Protein AF-A0A0F9E309-F1 (afdb_monomer)

Radius of gyration: 28.48 Å; Cα contacts (8 Å, |Δi|>4): 146; chains: 1; bounding box: 47×43×80 Å

Mean predicted aligned error: 9.17 Å

Structure (mmCIF, N/CA/C/O backbone):
data_AF-A0A0F9E309-F1
#
_entry.id   AF-A0A0F9E309-F1
#
loop_
_atom_site.group_PDB
_atom_site.id
_atom_site.type_symbol
_atom_site.label_atom_id
_atom_site.label_alt_id
_atom_site.label_comp_id
_atom_site.label_asym_id
_atom_site.label_entity_id
_atom_site.label_seq_id
_atom_site.pdbx_PDB_ins_code
_atom_site.Cartn_x
_atom_site.Cartn_y
_atom_site.Cartn_z
_atom_site.occupancy
_atom_site.B_iso_or_equiv
_atom_site.auth_seq_id
_atom_site.auth_comp_id
_atom_site.auth_asym_id
_atom_site.auth_atom_id
_atom_site.pdbx_PDB_model_num
ATOM 1 N N . MET A 1 1 ? 8.154 2.326 -37.610 1.00 44.53 1 MET A N 1
ATOM 2 C CA . MET A 1 1 ? 9.255 1.349 -37.539 1.00 44.53 1 MET A CA 1
ATOM 3 C C . MET A 1 1 ? 10.389 1.623 -38.522 1.00 44.53 1 MET A C 1
ATOM 5 O O . MET A 1 1 ? 11.513 1.287 -38.188 1.00 44.53 1 MET A O 1
ATOM 9 N N . ALA A 1 2 ? 10.182 2.251 -39.691 1.00 37.12 2 ALA A N 1
ATOM 10 C CA . ALA A 1 2 ? 11.314 2.878 -40.389 1.00 37.12 2 ALA A CA 1
ATOM 11 C C . ALA A 1 2 ? 11.679 4.195 -39.668 1.00 37.12 2 ALA A C 1
ATOM 13 O O . ALA A 1 2 ? 10.775 4.964 -39.343 1.00 37.12 2 ALA A O 1
ATOM 14 N N . ASN A 1 3 ? 12.973 4.435 -39.430 1.00 52.66 3 ASN A N 1
ATOM 15 C CA . ASN A 1 3 ? 13.573 5.701 -38.956 1.00 52.66 3 ASN A CA 1
ATOM 16 C C . ASN A 1 3 ? 13.558 5.977 -37.438 1.00 52.66 3 ASN A C 1
ATOM 18 O O . ASN A 1 3 ? 13.789 7.114 -37.022 1.00 52.66 3 ASN A O 1
ATOM 22 N N . GLU A 1 4 ? 13.341 4.953 -36.609 1.00 61.97 4 GLU A N 1
ATOM 23 C CA . GLU A 1 4 ? 13.408 5.057 -35.136 1.00 61.97 4 GLU A CA 1
ATOM 24 C C . GLU A 1 4 ? 14.845 4.948 -34.583 1.00 61.97 4 GLU A C 1
ATOM 26 O O . GLU A 1 4 ? 15.145 5.535 -33.547 1.00 61.97 4 GLU A O 1
ATOM 31 N N . PHE A 1 5 ? 15.762 4.291 -35.305 1.00 71.44 5 PHE A N 1
ATOM 32 C CA . PHE A 1 5 ? 17.198 4.260 -34.999 1.00 71.44 5 PHE A CA 1
ATOM 33 C C . PHE A 1 5 ? 17.989 5.022 -36.067 1.00 71.44 5 PHE A C 1
ATOM 35 O O . PHE A 1 5 ? 17.834 4.781 -37.267 1.00 71.44 5 PHE A O 1
ATOM 42 N N . LYS A 1 6 ? 18.839 5.957 -35.633 1.00 71.50 6 LYS A N 1
ATOM 43 C CA . LYS A 1 6 ? 19.644 6.821 -36.508 1.00 71.50 6 LYS A CA 1
ATOM 44 C C . LYS A 1 6 ? 21.094 6.829 -36.047 1.00 71.50 6 LYS A C 1
ATOM 46 O O . LYS A 1 6 ? 21.361 6.844 -34.847 1.00 71.50 6 LYS A O 1
ATOM 51 N N . HIS A 1 7 ? 22.030 6.856 -36.990 1.00 72.88 7 HIS A N 1
ATOM 52 C CA . HIS A 1 7 ? 23.427 7.120 -36.670 1.00 72.88 7 HIS A CA 1
ATOM 53 C C . HIS A 1 7 ? 23.613 8.581 -36.253 1.00 72.88 7 HIS A C 1
ATOM 55 O O . HIS A 1 7 ? 23.038 9.485 -36.856 1.00 72.88 7 HIS A O 1
ATOM 61 N N . ALA A 1 8 ? 24.480 8.824 -35.269 1.00 68.94 8 ALA A N 1
ATOM 62 C CA . ALA A 1 8 ? 24.810 10.182 -34.838 1.00 68.94 8 ALA A CA 1
ATOM 63 C C . ALA A 1 8 ? 25.600 10.980 -35.899 1.00 68.94 8 ALA A C 1
ATOM 65 O O . ALA A 1 8 ? 25.573 12.208 -35.875 1.00 68.94 8 ALA A O 1
ATOM 66 N N . SER A 1 9 ? 26.309 10.312 -36.824 1.00 70.06 9 SER A N 1
ATOM 67 C CA . SER A 1 9 ? 27.220 10.986 -37.767 1.00 70.06 9 SER A CA 1
ATOM 68 C C . SER A 1 9 ? 27.300 10.430 -39.200 1.00 70.06 9 SER A C 1
ATOM 70 O O . SER A 1 9 ? 27.762 11.159 -40.076 1.00 70.06 9 SER A O 1
ATOM 72 N N . VAL A 1 10 ? 26.849 9.204 -39.501 1.00 57.62 10 VAL A N 1
ATOM 73 C CA . VAL A 1 10 ? 26.941 8.617 -40.860 1.00 57.62 10 VAL A CA 1
ATOM 74 C C . VAL A 1 10 ? 25.558 8.306 -41.407 1.00 57.62 10 VAL A C 1
ATOM 76 O O . VAL A 1 10 ? 24.958 7.369 -40.913 1.00 57.62 10 VAL A O 1
ATOM 79 N N . GLY A 1 11 ? 25.094 9.020 -42.443 1.00 60.72 11 GLY A N 1
ATOM 80 C CA . GLY A 1 11 ? 23.816 8.740 -43.118 1.00 60.72 11 GLY A CA 1
ATOM 81 C C . GLY A 1 11 ? 22.636 8.826 -42.147 1.00 60.72 11 GLY A C 1
ATOM 82 O O . GLY A 1 11 ? 22.444 7.959 -41.311 1.00 60.72 11 GLY A O 1
ATOM 83 N N . THR A 1 12 ? 21.846 9.894 -42.225 1.00 63.41 12 THR A N 1
ATOM 84 C CA . THR A 1 12 ? 20.841 10.320 -41.224 1.00 63.41 12 THR A CA 1
ATOM 85 C C . THR A 1 12 ? 19.822 9.265 -40.759 1.00 63.41 12 THR A C 1
ATOM 87 O O . THR A 1 12 ? 19.069 9.527 -39.822 1.00 63.41 12 THR A O 1
ATOM 90 N N . GLU A 1 13 ? 19.786 8.096 -41.397 1.00 68.81 13 GLU A N 1
ATOM 91 C CA . GLU A 1 13 ? 18.977 6.926 -41.078 1.00 68.81 13 GLU A CA 1
ATOM 92 C C . GLU A 1 13 ? 19.845 5.672 -41.254 1.00 68.81 13 GLU A C 1
ATOM 94 O O . GLU A 1 13 ? 20.575 5.561 -42.240 1.00 68.81 13 GLU A O 1
ATOM 99 N N . LEU A 1 14 ? 19.765 4.732 -40.309 1.00 73.88 14 LEU A N 1
ATOM 100 C CA . LEU A 1 14 ? 20.376 3.418 -40.483 1.00 73.88 14 LEU A CA 1
ATOM 101 C C . LEU A 1 14 ? 19.631 2.701 -41.613 1.00 73.88 14 LEU A C 1
ATOM 103 O O . LEU A 1 14 ? 18.425 2.461 -41.507 1.00 73.88 14 LEU A O 1
ATOM 107 N N . THR A 1 15 ? 20.319 2.382 -42.708 1.00 77.69 15 THR A N 1
ATOM 108 C CA . THR A 1 15 ? 19.664 1.696 -43.823 1.00 77.69 15 THR A CA 1
ATOM 109 C C . THR A 1 15 ? 19.335 0.255 -43.433 1.00 77.69 15 THR A C 1
ATOM 111 O O . THR A 1 15 ? 20.040 -0.373 -42.640 1.00 77.69 15 THR A O 1
ATOM 114 N N . GLN A 1 16 ? 18.279 -0.307 -44.028 1.00 76.75 16 GLN A N 1
ATOM 115 C CA . GLN A 1 16 ? 17.901 -1.708 -43.812 1.00 76.75 16 GLN A CA 1
ATOM 116 C C . GLN A 1 16 ? 19.087 -2.658 -44.057 1.00 76.75 16 GLN A C 1
ATOM 118 O O . GLN A 1 16 ? 19.334 -3.554 -43.256 1.00 76.75 16 GLN A O 1
ATOM 123 N N . SER A 1 17 ? 19.872 -2.406 -45.111 1.00 83.38 17 SER A N 1
ATOM 124 C CA . SER A 1 17 ? 21.042 -3.223 -45.447 1.00 83.38 17 SER A CA 1
ATOM 125 C C . SER A 1 17 ? 22.142 -3.165 -44.384 1.00 83.38 17 SER A C 1
ATOM 127 O O . SER A 1 17 ? 22.818 -4.168 -44.174 1.00 83.38 17 SER A O 1
ATOM 129 N N . GLU A 1 18 ? 22.353 -2.022 -43.730 1.00 80.75 18 GLU A N 1
ATOM 130 C CA . GLU A 1 18 ? 23.343 -1.895 -42.654 1.00 80.75 18 GLU A CA 1
ATOM 131 C C . GLU A 1 18 ? 22.866 -2.617 -41.391 1.00 80.75 18 GLU A C 1
ATOM 133 O O . GLU A 1 18 ? 23.626 -3.390 -40.809 1.00 80.75 18 GLU A O 1
ATOM 138 N N . PHE A 1 19 ? 21.595 -2.440 -41.010 1.00 80.00 19 PHE A N 1
ATOM 139 C CA . PHE A 1 19 ? 21.024 -3.098 -39.832 1.00 80.00 19 PHE A CA 1
ATOM 140 C C . PHE A 1 19 ? 21.006 -4.626 -39.969 1.00 80.00 19 PHE A C 1
ATOM 142 O O . PHE A 1 19 ? 21.407 -5.327 -39.041 1.00 80.00 19 PHE A O 1
ATOM 149 N N . GLU A 1 20 ? 20.573 -5.140 -41.124 1.00 83.94 20 GLU A N 1
ATOM 150 C CA . GLU A 1 20 ? 20.449 -6.580 -41.394 1.00 83.94 20 GLU A CA 1
ATOM 151 C C . GLU A 1 20 ? 21.796 -7.275 -41.642 1.00 83.94 20 GLU A C 1
ATOM 153 O O . GLU A 1 20 ? 21.893 -8.493 -41.500 1.00 83.94 20 GLU A O 1
ATOM 158 N N . SER A 1 21 ? 22.855 -6.524 -41.974 1.00 84.88 21 SER A N 1
ATOM 159 C CA . SER A 1 21 ? 24.211 -7.085 -42.100 1.00 84.88 21 SER A CA 1
ATOM 160 C C . SER A 1 21 ? 24.798 -7.550 -40.761 1.00 84.88 21 SER A C 1
ATOM 162 O O . SER A 1 21 ? 25.748 -8.336 -40.736 1.00 84.88 21 SER A O 1
ATOM 164 N N . VAL A 1 22 ? 24.228 -7.087 -39.644 1.00 82.50 22 VAL A N 1
ATOM 165 C CA . VAL A 1 22 ? 24.672 -7.407 -38.290 1.00 82.50 22 VAL A CA 1
ATOM 166 C C . VAL A 1 22 ? 23.776 -8.495 -37.703 1.00 82.50 22 VAL A C 1
ATOM 168 O O . VAL A 1 22 ? 22.567 -8.338 -37.572 1.00 82.50 22 VAL A O 1
ATOM 171 N N . THR A 1 23 ? 24.385 -9.611 -37.303 1.00 86.44 23 THR A N 1
ATOM 172 C CA . THR A 1 23 ? 23.664 -10.777 -36.767 1.00 86.44 23 THR A CA 1
ATOM 173 C C . THR A 1 23 ? 22.995 -10.517 -35.411 1.00 86.44 23 THR A C 1
ATOM 175 O O . THR A 1 23 ? 21.987 -11.147 -35.100 1.00 86.44 23 THR A O 1
ATOM 178 N N . LEU A 1 24 ? 23.548 -9.622 -34.586 1.00 82.38 24 LEU A N 1
ATOM 179 C CA . LEU A 1 24 ? 23.000 -9.270 -33.276 1.00 82.38 24 LEU A CA 1
ATOM 180 C C . LEU A 1 24 ? 23.396 -7.842 -32.893 1.00 82.38 24 LEU A C 1
ATOM 182 O O . LEU A 1 24 ? 24.576 -7.498 -32.923 1.00 82.38 24 LEU A O 1
ATOM 186 N N . HIS A 1 25 ? 22.419 -7.053 -32.455 1.00 84.44 25 HIS A N 1
ATOM 187 C CA . HIS A 1 25 ? 22.643 -5.741 -31.849 1.00 84.44 25 HIS A CA 1
ATOM 188 C C . HIS A 1 25 ? 22.599 -5.872 -30.327 1.00 84.44 25 HIS A C 1
ATOM 190 O O . HIS A 1 25 ? 21.705 -6.525 -29.789 1.00 84.44 25 HIS A O 1
ATOM 196 N N . VAL A 1 26 ? 23.570 -5.275 -29.637 1.00 84.75 26 VAL A N 1
ATOM 197 C CA . VAL A 1 26 ? 23.706 -5.333 -28.173 1.00 84.75 26 VAL A CA 1
ATOM 198 C C . VAL A 1 26 ? 23.995 -3.943 -27.619 1.00 84.75 26 VAL A C 1
ATOM 200 O O . VAL A 1 26 ? 24.699 -3.161 -28.256 1.00 84.75 26 VAL A O 1
ATOM 203 N N . ALA A 1 27 ? 23.480 -3.634 -26.429 1.00 83.06 27 ALA A N 1
ATOM 204 C CA . ALA A 1 27 ? 23.960 -2.483 -25.666 1.00 83.06 27 ALA A CA 1
ATOM 205 C C . ALA A 1 27 ? 25.313 -2.823 -25.021 1.00 83.06 27 ALA A C 1
ATOM 207 O O . ALA A 1 27 ? 25.564 -3.981 -24.668 1.00 83.06 27 ALA A O 1
ATOM 208 N N . ASP A 1 28 ? 26.176 -1.822 -24.837 1.00 80.38 28 ASP A N 1
ATOM 209 C CA . ASP A 1 28 ? 27.415 -2.028 -24.089 1.00 80.38 28 ASP A CA 1
ATOM 210 C C . ASP A 1 28 ? 27.101 -2.494 -22.657 1.00 80.38 28 ASP A C 1
ATOM 212 O O . ASP A 1 28 ? 26.226 -1.944 -21.982 1.00 80.38 28 ASP A O 1
ATOM 216 N N . SER A 1 29 ? 27.790 -3.548 -22.211 1.00 86.38 29 SER A N 1
ATOM 217 C CA . SER A 1 29 ? 27.568 -4.201 -20.913 1.00 86.38 29 SER A CA 1
ATOM 218 C C . SER A 1 29 ? 26.112 -4.639 -20.641 1.00 86.38 29 SER A C 1
ATOM 220 O O . SER A 1 29 ? 25.653 -4.574 -19.500 1.00 86.38 29 SER A O 1
ATOM 222 N N . GLN A 1 30 ? 25.379 -5.093 -21.668 1.00 88.12 30 GLN A N 1
ATOM 223 C CA . GLN A 1 30 ? 23.979 -5.518 -21.528 1.00 88.12 30 GLN A CA 1
ATOM 224 C C . GLN A 1 30 ? 23.759 -6.599 -20.452 1.00 88.12 30 GLN A C 1
ATOM 226 O O . GLN A 1 30 ? 24.449 -7.622 -20.404 1.00 88.12 30 GLN A O 1
ATOM 231 N N . ALA A 1 31 ? 22.721 -6.415 -19.641 1.00 90.94 31 ALA A N 1
ATOM 232 C CA . ALA A 1 31 ? 22.175 -7.417 -18.737 1.00 90.94 31 ALA A CA 1
ATOM 233 C C . ALA A 1 31 ? 20.676 -7.639 -18.996 1.00 90.94 31 ALA A C 1
ATOM 235 O O . ALA A 1 31 ? 19.979 -6.828 -19.607 1.00 90.94 31 ALA A O 1
ATOM 236 N N . ARG A 1 32 ? 20.148 -8.775 -18.522 1.00 92.94 32 ARG A N 1
ATOM 237 C CA . ARG A 1 32 ? 18.711 -9.072 -18.624 1.00 92.94 32 ARG A CA 1
ATOM 238 C C . ARG A 1 32 ? 17.897 -8.019 -17.866 1.00 92.94 32 ARG A C 1
ATOM 240 O O . ARG A 1 32 ? 18.103 -7.842 -16.668 1.00 92.94 32 ARG A O 1
ATOM 247 N N . GLY A 1 33 ? 16.918 -7.424 -18.546 1.00 92.00 33 GLY A N 1
ATOM 248 C CA . GLY A 1 33 ? 16.010 -6.428 -17.969 1.00 92.00 33 GLY A CA 1
ATOM 249 C C . GLY A 1 33 ? 16.514 -4.985 -18.046 1.00 92.00 33 GLY A C 1
ATOM 250 O O . GLY A 1 33 ? 15.845 -4.106 -17.514 1.00 92.00 33 GLY A O 1
ATOM 251 N N . ASP A 1 34 ? 17.661 -4.743 -18.685 1.00 93.88 34 ASP A N 1
ATOM 252 C CA . ASP A 1 34 ? 18.117 -3.386 -18.986 1.00 93.88 34 ASP A CA 1
ATOM 253 C C . ASP A 1 34 ? 17.203 -2.710 -20.015 1.00 93.88 34 ASP A C 1
ATOM 255 O O . ASP A 1 34 ? 16.613 -3.367 -20.878 1.00 93.88 34 ASP A O 1
ATOM 259 N N . ILE A 1 35 ? 17.113 -1.383 -19.928 1.00 92.38 35 ILE A N 1
ATOM 260 C CA . ILE A 1 35 ? 16.293 -0.548 -20.807 1.00 92.38 35 ILE A CA 1
ATOM 261 C C . ILE A 1 35 ? 17.202 0.457 -21.513 1.00 92.38 35 ILE A C 1
ATOM 263 O O . ILE A 1 35 ? 18.053 1.089 -20.887 1.00 92.38 35 ILE A O 1
ATOM 267 N N . LEU A 1 36 ? 17.019 0.607 -22.824 1.00 91.25 36 LEU A N 1
ATOM 268 C CA . LEU A 1 36 ? 17.662 1.662 -23.599 1.00 91.25 36 LEU A CA 1
ATOM 269 C C . LEU A 1 36 ? 16.773 2.908 -23.568 1.00 91.25 36 LEU A C 1
ATOM 271 O O . LEU A 1 36 ? 15.606 2.834 -23.954 1.00 91.25 36 LEU A O 1
ATOM 275 N N . ILE A 1 37 ? 17.316 4.031 -23.106 1.00 90.94 37 ILE A N 1
ATOM 276 C CA . ILE A 1 37 ? 16.582 5.291 -22.954 1.00 90.94 37 ILE A CA 1
ATOM 277 C C . ILE A 1 37 ? 17.260 6.377 -23.783 1.00 90.94 37 ILE A C 1
ATOM 279 O O . ILE A 1 37 ? 18.483 6.397 -23.911 1.00 90.94 37 ILE A O 1
ATOM 283 N N . SER A 1 38 ? 16.465 7.240 -24.412 1.00 87.88 38 SER A N 1
ATOM 284 C CA . SER A 1 38 ? 16.998 8.380 -25.160 1.00 87.88 38 SER A CA 1
ATOM 285 C C . SER A 1 38 ? 17.444 9.445 -24.172 1.00 87.88 38 SER A C 1
ATOM 287 O O . SER A 1 38 ? 16.624 9.913 -23.396 1.00 87.88 38 SER A O 1
ATOM 289 N N . ASP A 1 39 ? 18.696 9.873 -24.267 1.00 83.38 39 ASP A N 1
ATOM 290 C CA . ASP A 1 39 ? 19.273 10.933 -23.449 1.00 83.38 39 ASP A CA 1
ATOM 291 C C . ASP A 1 39 ? 19.800 12.039 -24.371 1.00 83.38 39 ASP A C 1
ATOM 293 O O . ASP A 1 39 ? 20.813 11.918 -25.074 1.00 83.38 39 ASP A O 1
ATOM 297 N N . THR A 1 40 ? 19.069 13.151 -24.384 1.00 71.31 40 THR A N 1
ATOM 298 C CA . THR A 1 40 ? 19.434 14.332 -25.171 1.00 71.31 40 THR A CA 1
ATOM 299 C C . THR A 1 40 ? 20.579 15.140 -24.551 1.00 71.31 40 THR A C 1
ATOM 301 O O . THR A 1 40 ? 21.149 15.986 -25.237 1.00 71.31 40 THR A O 1
ATOM 304 N N . GLY A 1 41 ? 20.938 14.882 -23.290 1.00 74.56 41 GLY A N 1
ATOM 305 C CA . GLY A 1 41 ? 22.098 15.440 -22.594 1.00 74.56 41 GLY A CA 1
ATOM 306 C C . GLY A 1 41 ? 23.410 14.706 -22.899 1.00 74.56 41 GLY A C 1
ATOM 307 O O . GLY A 1 41 ? 24.440 15.362 -23.052 1.00 74.56 41 GLY A O 1
ATOM 308 N N . ALA A 1 42 ? 23.387 13.379 -23.071 1.00 67.69 42 ALA A N 1
ATOM 309 C CA . ALA A 1 42 ? 24.558 12.570 -23.449 1.00 67.69 42 ALA A CA 1
ATOM 310 C C . ALA A 1 42 ? 24.726 12.350 -24.968 1.00 67.69 42 ALA A C 1
ATOM 312 O O . ALA A 1 42 ? 25.637 11.640 -25.396 1.00 67.69 42 ALA A O 1
ATOM 313 N N . THR A 1 43 ? 23.897 12.985 -25.805 1.00 69.81 43 THR A N 1
ATOM 314 C CA . THR A 1 43 ? 23.890 12.851 -27.278 1.00 69.81 43 THR A CA 1
ATOM 315 C C . THR A 1 43 ? 23.686 11.411 -27.771 1.00 69.81 43 THR A C 1
ATOM 317 O O . THR A 1 43 ? 24.479 10.893 -28.555 1.00 69.81 43 THR A O 1
ATOM 320 N N . GLY A 1 44 ? 22.606 10.749 -27.347 1.00 81.94 44 GLY A N 1
ATOM 321 C CA . GLY A 1 44 ? 22.241 9.448 -27.912 1.00 81.94 44 GLY A CA 1
ATOM 322 C C . GLY A 1 44 ? 21.302 8.637 -27.037 1.00 81.94 44 GLY A C 1
ATOM 323 O O . GLY A 1 44 ? 20.401 9.173 -26.402 1.00 81.94 44 GLY A O 1
ATOM 324 N N . PHE A 1 45 ? 21.513 7.325 -27.029 1.00 85.56 45 PHE A N 1
ATOM 325 C CA . PHE A 1 45 ? 20.837 6.426 -26.109 1.00 85.56 45 PHE A CA 1
ATOM 326 C C . PHE A 1 45 ? 21.787 6.011 -24.986 1.00 85.56 45 PHE A C 1
ATOM 328 O O . PHE A 1 45 ? 22.930 5.637 -25.254 1.00 85.56 45 PHE A O 1
ATOM 335 N N . ILE A 1 46 ? 21.300 6.013 -23.749 1.00 88.00 46 ILE A N 1
ATOM 336 C CA . ILE A 1 46 ? 22.009 5.468 -22.588 1.00 88.00 46 ILE A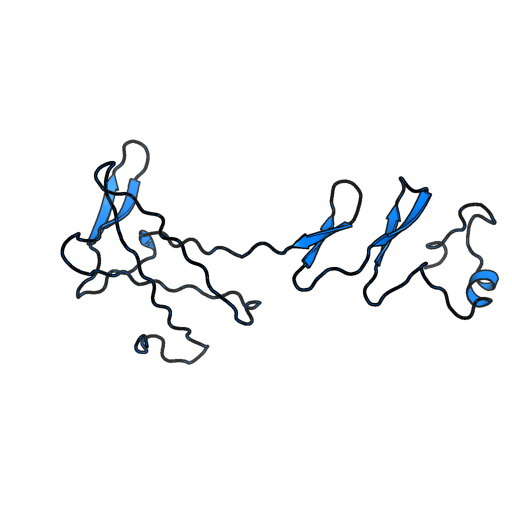 CA 1
ATOM 337 C C . ILE A 1 46 ? 21.295 4.220 -22.068 1.00 88.00 46 ILE A C 1
ATOM 339 O O . ILE A 1 46 ? 20.119 3.974 -22.345 1.00 88.00 46 ILE A O 1
ATOM 343 N N . ARG A 1 47 ? 22.023 3.407 -21.302 1.00 91.44 47 ARG A N 1
ATOM 344 C CA . ARG A 1 47 ? 21.504 2.187 -20.682 1.00 91.44 47 ARG A CA 1
ATOM 345 C C . ARG A 1 47 ? 21.050 2.481 -19.256 1.00 91.44 47 ARG A C 1
ATOM 347 O O . ARG A 1 47 ? 21.882 2.763 -18.395 1.00 91.44 47 ARG A O 1
ATOM 354 N N . LEU A 1 48 ? 19.762 2.304 -18.986 1.00 92.75 48 LEU A N 1
ATOM 355 C CA . LEU A 1 48 ? 19.245 2.182 -17.631 1.00 92.75 48 LEU A CA 1
ATOM 356 C C . LEU A 1 48 ? 19.344 0.713 -17.205 1.00 92.75 48 LEU A C 1
ATOM 358 O O . LEU A 1 48 ? 18.695 -0.163 -17.782 1.00 92.75 48 LEU A O 1
ATOM 362 N N . ALA A 1 49 ? 20.183 0.438 -16.205 1.00 93.88 49 ALA A N 1
ATOM 363 C CA . ALA A 1 49 ? 20.318 -0.906 -15.648 1.00 93.88 49 ALA A CA 1
ATOM 364 C C . ALA A 1 49 ? 18.981 -1.398 -15.082 1.00 93.88 49 ALA A C 1
ATOM 366 O O . ALA A 1 49 ? 18.190 -0.585 -14.613 1.00 93.88 49 ALA A O 1
ATOM 367 N N . LYS A 1 50 ? 18.740 -2.712 -15.075 1.00 93.38 50 LYS A N 1
ATOM 368 C CA . LYS A 1 50 ? 17.531 -3.285 -14.464 1.00 93.38 50 LYS A CA 1
ATOM 369 C C . LYS A 1 50 ? 17.305 -2.788 -13.024 1.00 93.38 50 LYS A C 1
ATOM 371 O O . LYS A 1 50 ? 18.250 -2.671 -12.238 1.00 93.38 50 LYS A O 1
ATOM 376 N N . GLY A 1 51 ? 16.040 -2.618 -12.652 1.00 93.94 51 GLY A N 1
ATOM 377 C CA . GLY A 1 51 ? 15.647 -2.332 -11.275 1.00 93.94 51 GLY A CA 1
ATOM 378 C C . GLY A 1 51 ? 15.953 -3.482 -10.304 1.00 93.94 51 GLY A C 1
ATOM 379 O O . GLY A 1 51 ? 16.223 -4.634 -10.693 1.00 93.94 51 GLY A O 1
ATOM 380 N N . ALA A 1 52 ? 15.908 -3.164 -9.011 1.00 92.69 52 ALA A N 1
ATOM 381 C CA . ALA A 1 52 ? 15.842 -4.169 -7.957 1.00 92.69 52 ALA A CA 1
ATOM 382 C C . ALA A 1 52 ? 14.423 -4.768 -7.882 1.00 92.69 52 ALA A C 1
ATOM 384 O O . ALA A 1 52 ? 13.484 -4.290 -8.515 1.00 92.69 52 ALA A O 1
ATOM 385 N N . SER A 1 53 ? 14.248 -5.851 -7.123 1.00 88.12 53 SER A N 1
ATOM 386 C CA . SER A 1 53 ? 12.898 -6.374 -6.875 1.00 88.12 53 SER A CA 1
ATOM 387 C C . SER A 1 53 ? 12.069 -5.331 -6.123 1.00 88.12 53 SER A C 1
ATOM 389 O O . SER A 1 53 ? 12.559 -4.759 -5.154 1.00 88.12 53 SER A O 1
ATOM 391 N N . GLY A 1 54 ? 10.822 -5.109 -6.546 1.00 85.12 54 GLY A N 1
ATOM 392 C CA . GLY A 1 54 ? 9.919 -4.152 -5.896 1.00 85.12 54 GLY A CA 1
ATOM 393 C C . GLY A 1 54 ? 10.162 -2.682 -6.257 1.00 85.12 54 GLY A C 1
ATOM 394 O O . GLY A 1 54 ? 9.656 -1.804 -5.563 1.00 85.12 54 GLY A O 1
ATOM 395 N N . THR A 1 55 ? 10.917 -2.397 -7.323 1.00 92.69 55 THR A N 1
ATOM 396 C CA . THR A 1 55 ? 11.040 -1.033 -7.856 1.00 92.69 55 THR A CA 1
ATOM 397 C C . THR A 1 55 ? 10.112 -0.803 -9.042 1.00 92.69 55 THR A C 1
ATOM 399 O O . THR A 1 55 ? 9.957 -1.682 -9.891 1.00 92.69 55 THR A O 1
ATOM 402 N N . THR A 1 56 ? 9.556 0.399 -9.142 1.00 91.88 56 THR A N 1
ATOM 403 C CA . THR A 1 56 ? 8.770 0.867 -10.290 1.00 91.88 56 THR A CA 1
ATOM 404 C C . THR A 1 56 ? 9.563 1.860 -11.119 1.00 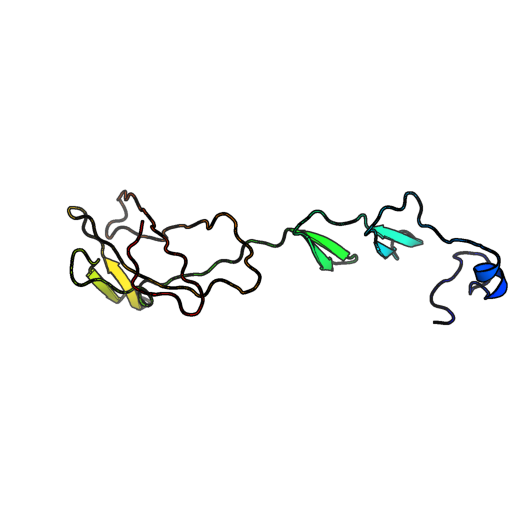91.88 56 THR A C 1
ATOM 406 O O . THR A 1 56 ? 10.324 2.657 -10.575 1.00 91.88 56 THR A O 1
ATOM 409 N N . LEU A 1 57 ? 9.368 1.820 -12.437 1.00 95.19 57 LEU A N 1
ATOM 410 C CA . LEU A 1 57 ? 9.915 2.829 -13.334 1.00 95.19 57 LEU A CA 1
ATOM 411 C C . LEU A 1 57 ? 9.056 4.088 -13.237 1.00 95.19 57 LEU A C 1
ATOM 413 O O . LEU A 1 57 ? 7.847 4.024 -13.465 1.00 95.19 57 LEU A O 1
ATOM 417 N N . VAL A 1 58 ? 9.672 5.216 -12.916 1.00 93.69 58 VAL A N 1
ATOM 418 C CA . VAL A 1 58 ? 9.010 6.521 -12.877 1.00 93.69 58 VAL A CA 1
ATOM 419 C C . VAL A 1 58 ? 9.791 7.512 -13.724 1.00 93.69 58 VAL A C 1
ATOM 421 O O . VAL A 1 58 ? 11.000 7.377 -13.865 1.00 93.69 58 VAL A O 1
ATOM 424 N N . MET A 1 59 ? 9.109 8.502 -14.291 1.00 93.00 59 MET A N 1
ATOM 425 C CA . MET A 1 59 ? 9.780 9.616 -14.962 1.00 93.00 59 MET A CA 1
ATOM 426 C C . MET A 1 59 ? 10.199 10.654 -13.928 1.00 93.00 59 MET A C 1
ATOM 428 O O . MET A 1 59 ? 9.354 11.113 -13.155 1.00 93.00 59 MET A O 1
ATOM 432 N N . ASP A 1 60 ? 11.471 11.044 -13.941 1.00 85.38 60 ASP A N 1
ATOM 433 C CA . ASP A 1 60 ? 11.914 12.272 -13.293 1.00 85.38 60 ASP A CA 1
ATOM 434 C C . ASP A 1 60 ? 11.773 13.476 -14.251 1.00 85.38 60 ASP A C 1
ATOM 436 O O . ASP A 1 60 ? 10.955 13.460 -15.175 1.00 85.38 60 ASP A O 1
ATOM 440 N N . ALA A 1 61 ? 12.504 14.565 -14.004 1.00 88.31 61 ALA A N 1
ATOM 441 C CA . ALA A 1 61 ? 12.448 15.754 -14.848 1.00 88.31 61 ALA A CA 1
ATOM 442 C C . ALA A 1 61 ? 12.886 15.504 -16.304 1.00 88.31 61 ALA A C 1
ATOM 444 O O . ALA A 1 61 ? 12.429 16.224 -17.190 1.00 88.31 61 ALA A O 1
ATOM 445 N N . ASN A 1 62 ? 13.763 14.526 -16.548 1.00 86.06 62 ASN A N 1
ATOM 446 C CA . ASN A 1 62 ? 14.362 14.276 -17.858 1.00 86.06 62 ASN A CA 1
ATOM 447 C C . ASN A 1 62 ? 14.318 12.794 -18.248 1.00 86.06 62 ASN A C 1
ATOM 449 O O . ASN A 1 62 ? 13.986 12.491 -19.393 1.00 86.06 62 ASN A O 1
ATOM 453 N N . ASP A 1 63 ? 14.590 11.889 -17.305 1.00 88.56 63 ASP A N 1
ATOM 454 C CA . ASP A 1 63 ? 14.846 10.479 -17.574 1.00 88.56 63 ASP A CA 1
ATOM 455 C C . ASP A 1 63 ? 13.988 9.553 -16.700 1.00 88.56 63 ASP A C 1
ATOM 457 O O . ASP A 1 63 ? 13.581 9.895 -15.585 1.00 88.56 63 ASP A O 1
ATOM 461 N N . PRO A 1 64 ? 13.679 8.341 -17.183 1.00 93.44 64 PRO A N 1
ATOM 462 C CA . PRO A 1 64 ? 13.093 7.325 -16.334 1.00 93.44 64 PRO A CA 1
ATOM 463 C C . PRO A 1 64 ? 14.129 6.804 -15.326 1.00 93.44 64 PRO A C 1
ATOM 465 O O . PRO A 1 64 ? 15.259 6.469 -15.679 1.00 93.44 64 PRO A O 1
ATOM 468 N N . THR A 1 65 ? 13.712 6.659 -14.074 1.00 93.50 65 THR A N 1
ATOM 469 C CA . THR A 1 65 ? 14.514 6.117 -12.975 1.00 93.50 65 THR A CA 1
ATOM 470 C C . THR A 1 65 ? 13.736 5.044 -12.211 1.00 93.50 65 THR A C 1
ATOM 472 O O . THR A 1 65 ? 12.506 4.972 -12.278 1.00 93.50 65 THR A O 1
ATOM 475 N N . TRP A 1 66 ? 14.452 4.169 -11.504 1.00 95.62 66 TRP A N 1
ATOM 476 C CA . TRP A 1 66 ? 13.841 3.167 -10.633 1.00 95.62 66 TRP A CA 1
ATOM 477 C C . TRP A 1 66 ? 13.625 3.748 -9.246 1.00 95.62 66 TRP A C 1
ATOM 479 O O . TRP A 1 66 ? 14.585 4.087 -8.559 1.00 95.62 66 TRP A O 1
ATOM 489 N N . GLU A 1 67 ? 12.377 3.765 -8.805 1.00 93.94 67 GLU A N 1
ATOM 490 C CA . GLU A 1 67 ? 12.016 4.144 -7.444 1.00 93.94 67 GLU A CA 1
ATOM 491 C C . GLU A 1 67 ? 11.517 2.936 -6.661 1.00 93.94 67 GLU A C 1
ATOM 493 O O . GLU A 1 67 ? 10.896 2.024 -7.215 1.00 93.94 67 GLU A O 1
ATOM 498 N N . THR A 1 68 ? 11.780 2.926 -5.355 1.00 89.25 68 THR A N 1
ATOM 499 C CA . THR A 1 68 ? 11.191 1.916 -4.465 1.00 89.25 68 THR A CA 1
ATOM 500 C C . THR A 1 68 ? 9.704 2.203 -4.327 1.00 89.25 68 THR A C 1
ATOM 502 O O . THR A 1 68 ? 9.325 3.336 -4.034 1.00 89.25 68 THR A O 1
ATOM 505 N N . VAL A 1 69 ? 8.855 1.188 -4.504 1.00 80.94 69 VAL A N 1
ATOM 506 C CA . VAL A 1 69 ? 7.418 1.350 -4.261 1.00 80.94 69 VAL A CA 1
ATOM 507 C C . VAL A 1 69 ? 7.213 1.643 -2.770 1.00 80.94 69 VAL A C 1
ATOM 509 O O . VAL A 1 69 ? 7.567 0.796 -1.944 1.00 80.94 69 VAL A O 1
ATOM 512 N N . PRO A 1 70 ? 6.683 2.821 -2.387 1.00 75.69 70 PRO A N 1
ATOM 513 C CA . PRO A 1 70 ? 6.436 3.112 -0.984 1.00 75.69 70 PRO A CA 1
ATOM 514 C C . PRO A 1 70 ? 5.376 2.149 -0.432 1.00 75.69 70 PRO A C 1
ATOM 516 O O . PRO A 1 70 ? 4.477 1.733 -1.172 1.00 75.69 70 PRO A O 1
ATOM 519 N N . PRO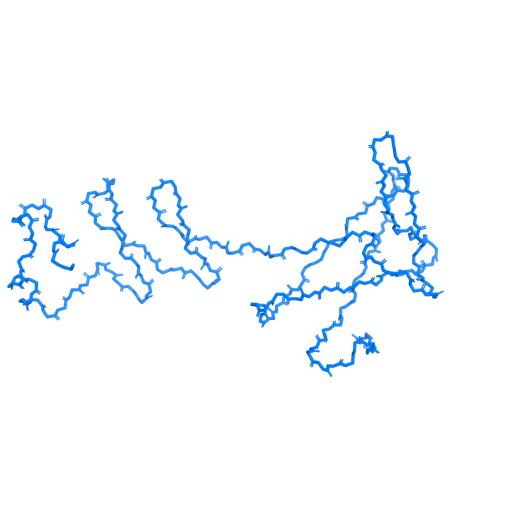 A 1 71 ? 5.442 1.795 0.865 1.00 76.94 71 PRO A N 1
ATOM 520 C CA . PRO A 1 71 ? 4.400 0.991 1.479 1.00 76.94 71 PRO A CA 1
ATOM 521 C C . PRO A 1 71 ? 3.058 1.715 1.372 1.00 76.94 71 PRO A C 1
ATOM 523 O O . PRO A 1 71 ? 2.968 2.942 1.472 1.00 76.94 71 PRO A O 1
ATOM 526 N N . ARG A 1 72 ? 1.999 0.937 1.158 1.00 83.38 72 ARG A N 1
ATOM 527 C CA . ARG A 1 72 ? 0.639 1.461 1.173 1.00 83.38 72 ARG A CA 1
ATOM 528 C C . ARG A 1 72 ? 0.169 1.579 2.616 1.00 83.38 72 ARG A C 1
ATOM 530 O O . ARG A 1 72 ? 0.271 0.623 3.378 1.00 83.38 72 ARG A O 1
ATOM 537 N N . ASN A 1 73 ? -0.387 2.736 2.957 1.00 88.06 73 ASN A N 1
ATOM 538 C CA . ASN A 1 73 ? -0.938 2.994 4.281 1.00 88.06 73 ASN A CA 1
ATOM 539 C C . ASN A 1 73 ? -2.467 2.925 4.224 1.00 88.06 73 ASN A C 1
ATOM 541 O O . ASN A 1 73 ? -3.079 3.493 3.318 1.00 88.06 73 ASN A O 1
ATOM 545 N N . ALA A 1 74 ? -3.072 2.276 5.216 1.00 90.44 74 ALA A N 1
ATOM 546 C CA . ALA A 1 74 ? -4.504 2.341 5.480 1.00 90.44 74 ALA A CA 1
ATOM 547 C C . ALA A 1 74 ? -4.713 3.127 6.778 1.00 90.44 74 ALA A C 1
ATOM 549 O O . ALA A 1 74 ? -4.241 2.717 7.837 1.00 90.44 74 ALA A O 1
ATOM 550 N N . LEU A 1 75 ? -5.375 4.282 6.690 1.00 93.31 75 LEU A N 1
ATOM 551 C CA . LEU A 1 75 ? -5.708 5.077 7.867 1.00 93.31 75 LEU A CA 1
ATOM 552 C C . LEU A 1 75 ? -7.058 4.629 8.417 1.00 93.31 75 LEU A C 1
ATOM 554 O O . LEU A 1 75 ? -8.056 4.664 7.698 1.00 93.31 75 LEU A O 1
ATOM 558 N N . ILE A 1 76 ? -7.081 4.266 9.697 1.00 94.75 76 ILE A N 1
ATOM 559 C CA . ILE A 1 76 ? -8.295 3.875 10.409 1.00 94.75 76 ILE A CA 1
ATOM 560 C C . ILE A 1 76 ? -8.613 4.949 11.432 1.00 94.75 76 ILE A C 1
ATOM 562 O O . ILE A 1 76 ? -7.896 5.138 12.412 1.00 94.75 76 ILE A O 1
ATOM 566 N N . TRP A 1 77 ? -9.682 5.690 11.166 1.00 95.12 77 TRP A N 1
ATOM 567 C CA . TRP A 1 77 ? -10.201 6.676 12.101 1.00 95.12 77 TRP A CA 1
ATOM 568 C C . TRP A 1 77 ? -10.923 5.983 13.253 1.0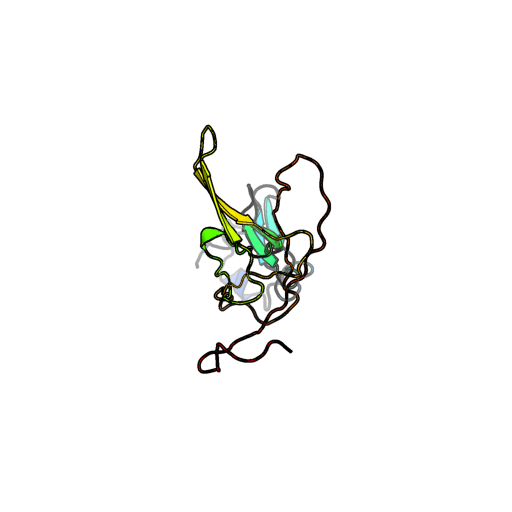0 95.12 77 TRP A C 1
ATOM 570 O O . TRP A 1 77 ? -11.535 4.935 13.056 1.00 95.12 77 TRP A O 1
ATOM 580 N N . ALA A 1 78 ? -10.941 6.615 14.428 1.00 95.44 78 ALA A N 1
ATOM 581 C CA . ALA A 1 78 ? -11.692 6.125 15.586 1.00 95.44 78 ALA A CA 1
ATOM 582 C C . ALA A 1 78 ? -13.175 5.857 15.261 1.00 95.44 78 ALA A C 1
ATOM 584 O O . A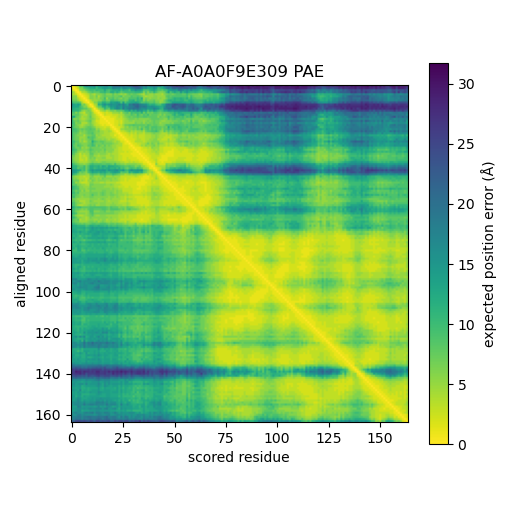LA A 1 78 ? -13.759 4.906 15.765 1.00 95.44 78 ALA A O 1
ATOM 585 N N . SER A 1 79 ? -13.763 6.642 14.353 1.00 94.06 79 SER A N 1
ATOM 586 C CA . SER A 1 79 ? -15.144 6.474 13.888 1.00 94.06 79 SER A CA 1
ATOM 587 C C . SER A 1 79 ? -15.399 5.216 13.056 1.00 94.06 79 SER A C 1
ATOM 589 O O . SER A 1 79 ? -16.550 4.822 12.895 1.00 94.06 79 SER A O 1
ATOM 591 N N . ALA A 1 80 ? -14.351 4.614 12.493 1.00 96.19 80 ALA A N 1
ATOM 592 C CA . ALA A 1 80 ? -14.430 3.365 11.741 1.00 96.19 80 ALA A CA 1
ATOM 593 C C . ALA A 1 80 ? -14.175 2.133 12.626 1.00 96.19 80 ALA A C 1
ATOM 595 O O . ALA A 1 80 ? -14.298 1.006 12.152 1.00 96.19 80 ALA A O 1
ATOM 596 N N . MET A 1 81 ? -13.811 2.341 13.895 1.00 97.31 81 MET A N 1
ATOM 597 C CA . MET A 1 81 ? -13.576 1.274 14.859 1.00 97.31 81 MET A CA 1
ATOM 598 C C . MET A 1 81 ? -14.861 0.961 15.628 1.00 97.31 81 MET A C 1
ATOM 600 O O . MET A 1 81 ? -15.629 1.854 15.991 1.00 97.31 81 MET A O 1
ATOM 604 N N . SER A 1 82 ? -15.079 -0.311 15.931 1.00 95.44 82 SER A N 1
ATOM 605 C CA . SER A 1 82 ? -16.198 -0.794 16.738 1.00 95.44 82 SER A CA 1
ATOM 606 C C . SER A 1 82 ? -15.728 -1.104 18.152 1.00 95.44 82 SER A C 1
ATOM 608 O O . SER A 1 82 ? -14.657 -1.672 18.338 1.00 95.44 82 SER A O 1
ATOM 610 N N . SER A 1 83 ? -16.524 -0.719 19.148 1.00 97.00 83 SER A N 1
ATOM 611 C CA . SER A 1 83 ? -16.242 -1.051 20.544 1.00 97.00 83 SER A CA 1
ATOM 612 C C . SER A 1 83 ? -17.023 -2.308 20.937 1.00 97.00 83 SER A C 1
ATOM 614 O O . SER A 1 83 ? -18.256 -2.297 20.849 1.00 97.00 83 SER A O 1
ATOM 616 N N . PRO A 1 84 ? -16.350 -3.392 21.349 1.00 94.12 84 PRO A N 1
ATOM 617 C CA . PRO A 1 84 ? -17.022 -4.604 21.795 1.00 94.12 84 PRO A CA 1
ATOM 618 C C . PRO A 1 84 ? -17.773 -4.379 23.112 1.00 94.12 84 PRO A C 1
ATOM 620 O O . PRO A 1 84 ? -17.458 -3.491 23.901 1.00 94.12 84 PRO A O 1
ATOM 623 N N . ALA A 1 85 ? -18.791 -5.203 23.372 1.00 93.75 85 ALA A N 1
ATOM 624 C CA . ALA A 1 85 ? -19.650 -5.041 24.549 1.00 93.75 85 ALA A CA 1
ATOM 625 C C . ALA A 1 85 ? -18.930 -5.313 25.886 1.00 93.75 85 ALA A C 1
ATOM 627 O O . ALA A 1 85 ? -19.359 -4.815 26.925 1.00 93.75 85 ALA A O 1
ATOM 628 N N . SER A 1 86 ? -17.860 -6.112 25.869 1.00 94.06 86 SER A N 1
ATOM 629 C CA . SER A 1 86 ? -16.997 -6.368 27.024 1.00 94.06 86 SER A CA 1
ATOM 630 C C . SER A 1 86 ? -15.624 -5.792 26.736 1.00 94.06 86 SER A C 1
ATOM 632 O O . SER A 1 86 ? -15.088 -6.049 25.662 1.00 94.06 86 SER A O 1
ATOM 634 N N . ASN A 1 87 ? -15.048 -5.064 27.695 1.00 94.88 87 ASN A N 1
ATOM 635 C CA . ASN A 1 87 ? -13.701 -4.494 27.573 1.00 94.88 87 ASN A CA 1
ATOM 636 C C . ASN A 1 87 ? -13.512 -3.647 26.297 1.00 94.88 87 ASN A C 1
ATOM 638 O O . ASN A 1 87 ? -12.415 -3.596 25.745 1.00 94.88 87 ASN A O 1
ATOM 642 N N . GLY A 1 88 ? -14.578 -3.032 25.782 1.00 96.50 88 GLY A N 1
ATOM 643 C CA . GLY A 1 88 ? -14.498 -2.139 24.634 1.00 96.50 88 GLY A CA 1
ATOM 644 C C . GLY A 1 88 ? -14.190 -0.716 25.069 1.00 96.50 88 GLY A C 1
ATOM 645 O O . GLY A 1 88 ? -14.827 -0.217 25.994 1.00 96.50 88 GLY A O 1
ATOM 646 N N . ALA A 1 89 ? -13.266 -0.059 24.368 1.00 96.69 89 ALA A N 1
ATOM 647 C CA . ALA A 1 89 ? -12.962 1.350 24.606 1.00 96.69 89 ALA A CA 1
ATOM 648 C C . ALA A 1 89 ? -14.217 2.218 24.427 1.00 96.69 89 ALA A C 1
ATOM 650 O O . ALA A 1 89 ? -15.039 1.963 23.538 1.00 96.69 89 ALA A O 1
ATOM 651 N N . ALA A 1 90 ? -14.375 3.263 25.234 1.00 96.00 90 ALA A N 1
ATOM 652 C CA . ALA A 1 90 ? -15.575 4.089 25.183 1.00 96.00 90 ALA A CA 1
ATOM 653 C C . ALA A 1 90 ? -15.631 4.939 23.901 1.00 96.00 90 ALA A C 1
ATOM 655 O O . ALA A 1 90 ? -14.629 5.502 23.463 1.00 96.00 90 ALA A O 1
ATOM 656 N N . ASP A 1 91 ? -16.815 5.056 23.300 1.00 96.06 91 ASP A N 1
ATOM 657 C CA . ASP A 1 91 ? -17.046 5.991 22.198 1.00 96.06 91 ASP A CA 1
ATOM 658 C C . ASP A 1 91 ? -17.084 7.431 22.711 1.00 96.06 91 ASP A C 1
ATOM 660 O O . ASP A 1 91 ? -17.915 7.782 23.552 1.00 96.06 91 ASP A O 1
ATOM 664 N N . GLY A 1 92 ? -16.216 8.276 22.161 1.00 94.25 92 GLY A N 1
ATOM 665 C CA . GLY A 1 92 ? -16.135 9.692 22.490 1.00 94.25 92 GLY A CA 1
ATOM 666 C C . GLY A 1 92 ? -16.470 10.584 21.296 1.00 94.25 92 GLY A C 1
ATOM 667 O O . GLY A 1 92 ? -16.218 10.266 20.132 1.00 94.25 92 GLY A O 1
ATOM 668 N N . THR A 1 93 ? -17.059 11.744 21.578 1.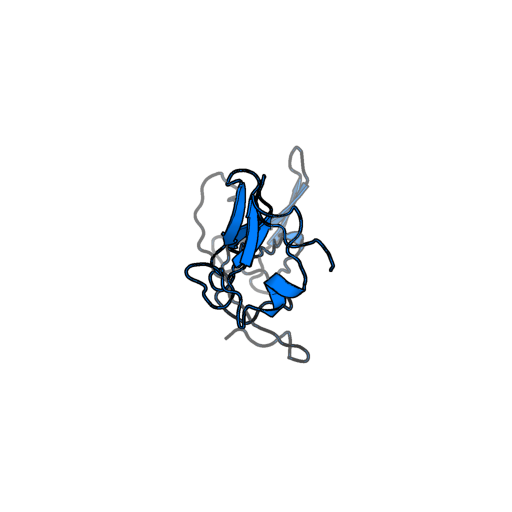00 95.62 93 THR A N 1
ATOM 669 C CA . THR A 1 93 ? -17.187 12.848 20.620 1.00 95.62 93 THR A CA 1
ATOM 670 C C . THR A 1 93 ? -16.655 14.098 21.286 1.00 95.62 93 THR A C 1
ATOM 672 O O . THR A 1 93 ? -17.209 14.553 22.287 1.00 95.62 93 THR A O 1
ATOM 675 N N . ILE A 1 94 ? -15.593 14.664 20.724 1.00 92.44 94 ILE A N 1
ATOM 676 C CA . ILE A 1 94 ? -15.013 15.907 21.208 1.00 92.44 94 ILE A CA 1
ATOM 677 C C . ILE A 1 94 ? -15.456 17.035 20.287 1.00 92.44 94 ILE A C 1
ATOM 679 O O . ILE A 1 94 ? -15.081 17.084 19.114 1.00 92.44 94 ILE A O 1
ATOM 683 N N . ASP A 1 95 ? -16.244 17.955 20.838 1.00 94.69 95 ASP A N 1
ATOM 684 C CA . ASP A 1 95 ? -16.582 19.221 20.192 1.00 94.69 95 ASP A CA 1
ATOM 685 C C . ASP A 1 95 ? -15.443 20.219 20.427 1.00 94.69 95 ASP A C 1
ATOM 687 O O . ASP A 1 95 ? -15.423 20.990 21.390 1.00 94.69 95 ASP A O 1
ATOM 691 N N . GLY A 1 96 ? -14.399 20.097 19.608 1.00 90.56 96 GLY A N 1
ATOM 692 C CA . GLY A 1 96 ? -13.259 20.998 19.655 1.00 90.56 96 GLY A CA 1
ATOM 693 C C . GLY A 1 96 ? -13.620 22.385 19.123 1.00 90.56 96 GLY A C 1
ATOM 694 O O . GLY A 1 96 ? -14.560 22.564 18.360 1.00 90.56 96 GLY A O 1
ATOM 695 N N . THR A 1 97 ? -12.803 23.387 19.448 1.00 95.38 97 THR A N 1
ATOM 696 C CA . THR A 1 97 ? -13.052 24.790 19.065 1.00 95.38 97 THR A CA 1
ATOM 697 C C . THR A 1 97 ? -13.257 25.014 17.561 1.00 95.38 97 THR A C 1
ATOM 699 O O . THR A 1 97 ? -13.998 25.912 17.174 1.00 95.38 97 THR A O 1
ATOM 702 N N . ASN A 1 98 ? -12.574 24.233 16.714 1.00 96.19 98 ASN A N 1
ATOM 703 C CA . ASN A 1 98 ? -12.595 24.398 15.253 1.00 96.19 98 ASN A CA 1
ATOM 704 C C . ASN A 1 98 ? -13.131 23.173 14.507 1.00 96.19 98 ASN A C 1
ATOM 706 O O . ASN A 1 98 ? -13.545 23.295 13.356 1.00 96.19 98 ASN A O 1
ATOM 710 N N . ILE A 1 99 ? -13.050 21.994 15.124 1.00 94.69 99 ILE A N 1
ATOM 711 C CA . ILE A 1 99 ? -13.438 20.723 14.522 1.00 94.69 99 ILE A CA 1
ATOM 712 C C . ILE A 1 99 ? -14.072 19.837 15.586 1.00 94.69 99 ILE A C 1
ATOM 714 O O . ILE A 1 99 ? -13.602 19.788 16.723 1.00 94.69 99 ILE A O 1
ATOM 718 N N . ILE A 1 100 ? -15.090 19.096 15.169 1.00 94.12 100 ILE A N 1
ATOM 719 C CA . ILE A 1 100 ? -15.627 17.972 15.928 1.00 94.12 100 ILE A CA 1
ATOM 720 C C . ILE A 1 100 ? -14.892 16.723 15.455 1.00 94.12 100 ILE A C 1
ATOM 722 O O . ILE A 1 100 ? -14.754 16.509 14.248 1.00 94.12 100 ILE A O 1
ATOM 726 N N . TYR A 1 101 ? -14.425 15.902 16.387 1.00 92.69 101 TYR A N 1
ATOM 727 C CA . TYR A 1 101 ? -13.792 14.627 16.070 1.00 92.69 101 TYR A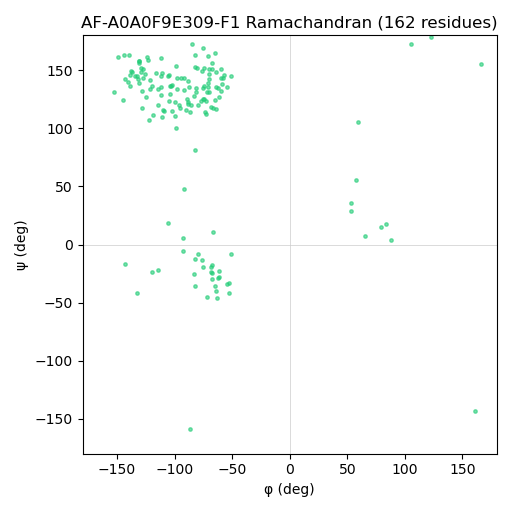 CA 1
ATOM 728 C C . TYR A 1 101 ? -14.252 13.531 17.026 1.00 92.69 101 TYR A C 1
ATOM 730 O O . TYR A 1 101 ? -14.614 13.784 18.175 1.00 92.69 101 TYR A O 1
ATOM 738 N N . LEU A 1 102 ? -14.274 12.307 16.507 1.00 95.06 102 LEU A N 1
ATOM 739 C CA . LEU A 1 102 ? -14.677 11.111 17.236 1.00 95.06 102 LEU A CA 1
ATOM 740 C C . LEU A 1 102 ? -13.434 10.431 17.811 1.00 95.06 102 LEU A C 1
ATOM 742 O O . LEU A 1 102 ? -12.381 10.436 17.168 1.00 95.06 102 LEU A O 1
ATOM 746 N N . THR A 1 103 ? -13.556 9.861 19.005 1.00 94.88 103 THR A N 1
ATOM 747 C CA . THR A 1 103 ? -12.462 9.200 19.725 1.00 94.88 103 THR A CA 1
ATOM 748 C C . THR A 1 103 ? -12.883 7.821 20.216 1.00 94.88 103 THR A C 1
ATOM 750 O O . THR A 1 103 ? -14.069 7.518 20.345 1.00 94.88 103 THR A O 1
ATOM 753 N N . LYS A 1 104 ? -11.878 6.981 20.463 1.00 95.81 104 LYS A N 1
ATOM 754 C CA . LYS A 1 104 ? -11.997 5.798 21.309 1.00 95.81 104 LYS A CA 1
ATOM 755 C C . LYS A 1 104 ? -11.212 6.093 22.577 1.00 95.81 104 LYS A C 1
ATOM 757 O O . LYS A 1 104 ? -9.998 6.297 22.508 1.00 95.81 104 LYS A O 1
ATOM 762 N N . ASP A 1 105 ? -11.914 6.169 23.693 1.00 93.62 105 ASP A N 1
ATOM 763 C CA . ASP A 1 105 ? -11.366 6.580 24.976 1.00 93.62 105 ASP A CA 1
ATOM 764 C C . ASP A 1 105 ? -11.054 5.323 25.790 1.00 93.62 105 ASP A C 1
ATOM 766 O O . ASP A 1 105 ? -11.952 4.692 26.344 1.00 93.62 105 ASP A O 1
ATOM 770 N N . PHE A 1 106 ? -9.774 4.946 25.803 1.00 93.56 106 PHE A N 1
ATOM 771 C CA . PHE A 1 106 ? -9.275 3.776 26.524 1.00 93.56 106 PHE A CA 1
ATOM 772 C C . PHE A 1 106 ? -9.059 4.096 28.010 1.00 93.56 106 PHE A C 1
ATOM 774 O O . PHE A 1 106 ? -8.453 5.119 28.353 1.00 93.56 106 PHE A O 1
ATOM 781 N N . ASP A 1 107 ? -9.515 3.206 28.889 1.00 88.75 107 ASP A N 1
ATOM 782 C CA . ASP A 1 107 ? -9.287 3.267 30.331 1.00 88.75 107 ASP A CA 1
ATOM 783 C C . ASP A 1 107 ? -7.811 2.977 30.675 1.00 88.75 107 ASP A C 1
ATOM 785 O O . ASP A 1 107 ? -7.106 2.195 30.043 1.00 88.75 107 ASP A O 1
ATOM 789 N N . THR A 1 108 ? -7.328 3.627 31.729 1.00 87.19 108 THR A N 1
ATOM 790 C CA . THR A 1 108 ? -5.972 3.455 32.275 1.00 87.19 108 THR A CA 1
ATOM 791 C C . THR A 1 108 ? -5.815 2.257 33.215 1.00 87.19 108 THR A C 1
ATOM 793 O O . THR A 1 108 ? -4.696 1.915 33.594 1.00 87.19 108 THR A O 1
ATOM 796 N N . THR A 1 109 ? -6.921 1.658 33.650 1.00 88.75 109 THR A N 1
ATOM 797 C CA . THR A 1 109 ? -6.974 0.627 34.695 1.00 88.75 109 THR A CA 1
ATOM 798 C C . THR A 1 109 ? -7.426 -0.730 34.177 1.00 88.75 109 THR A C 1
ATOM 800 O O . THR A 1 109 ? -7.120 -1.745 34.802 1.00 88.75 109 THR A O 1
ATOM 803 N N . THR A 1 110 ? -8.128 -0.749 33.046 1.00 91.00 110 THR A N 1
ATOM 804 C CA . THR A 1 110 ? -8.670 -1.957 32.429 1.00 91.00 110 THR A CA 1
ATOM 805 C C . THR A 1 110 ? -8.064 -2.112 31.044 1.00 91.00 110 THR A C 1
ATOM 807 O O . THR A 1 110 ? -7.956 -1.139 30.305 1.00 91.00 110 THR A O 1
ATOM 810 N N . GLU A 1 111 ? -7.660 -3.331 30.688 1.00 92.19 111 GLU A N 1
ATOM 811 C CA . GLU A 1 111 ? -7.297 -3.632 29.305 1.00 92.19 111 GLU A CA 1
ATOM 812 C C . GLU A 1 111 ? -8.558 -3.585 28.444 1.00 92.19 111 GLU A C 1
ATOM 814 O O . GLU A 1 111 ? -9.518 -4.333 28.668 1.00 92.19 111 GLU A O 1
ATOM 819 N N . GLU A 1 112 ? -8.545 -2.670 27.481 1.00 95.88 112 GLU A N 1
ATOM 820 C CA . GLU A 1 112 ? -9.634 -2.434 26.547 1.00 95.88 112 GLU A CA 1
ATOM 821 C C . GLU A 1 112 ? -9.159 -2.567 25.101 1.00 95.88 112 GLU A C 1
ATOM 823 O O . GLU A 1 112 ? -7.971 -2.443 24.799 1.00 95.88 112 GLU A O 1
ATOM 828 N N . HIS A 1 113 ? -10.104 -2.803 24.196 1.00 94.88 113 HIS A N 1
ATOM 829 C CA . HIS A 1 113 ? -9.846 -2.955 22.770 1.00 94.88 113 HIS A CA 1
ATOM 830 C C . HIS A 1 113 ? -10.916 -2.266 21.922 1.00 94.88 113 HIS A C 1
ATOM 832 O O . HIS A 1 113 ? -11.996 -1.903 22.395 1.00 94.88 113 HIS A O 1
ATOM 838 N N . ALA A 1 114 ? -10.581 -2.062 20.653 1.00 96.50 114 ALA A N 1
ATOM 839 C CA . ALA A 1 114 ? -11.506 -1.651 19.615 1.00 96.50 114 ALA A CA 1
ATOM 840 C C . ALA A 1 114 ? -11.150 -2.405 18.332 1.00 96.50 114 ALA A C 1
ATOM 842 O O . ALA A 1 114 ? -9.972 -2.548 18.000 1.00 96.50 114 ALA A O 1
ATOM 843 N N . ASP A 1 115 ? -12.171 -2.847 17.609 1.00 94.81 115 ASP A N 1
ATOM 844 C CA . ASP A 1 115 ? -12.021 -3.711 16.445 1.00 94.81 115 ASP A CA 1
ATOM 845 C C . ASP A 1 115 ? -12.231 -2.923 15.156 1.00 94.81 115 ASP A C 1
ATOM 847 O O . ASP A 1 115 ? -13.059 -2.012 15.075 1.00 94.81 115 ASP A O 1
ATOM 851 N N . PHE A 1 116 ? -11.506 -3.290 14.108 1.00 94.12 116 PHE A N 1
ATOM 852 C CA . PHE A 1 116 ? -11.718 -2.760 12.768 1.00 94.12 116 PHE A CA 1
ATOM 853 C C . PHE A 1 116 ? -11.355 -3.814 11.728 1.00 94.12 116 PHE A C 1
ATOM 855 O O . PHE A 1 116 ? -10.627 -4.764 12.002 1.00 94.12 116 PHE A O 1
ATOM 862 N N . SER A 1 117 ? -11.854 -3.628 10.509 1.00 92.31 117 SER A N 1
ATOM 863 C CA . SER A 1 117 ? -11.495 -4.460 9.365 1.00 92.31 117 SER A CA 1
ATOM 864 C C . SER A 1 117 ? -11.007 -3.585 8.221 1.00 92.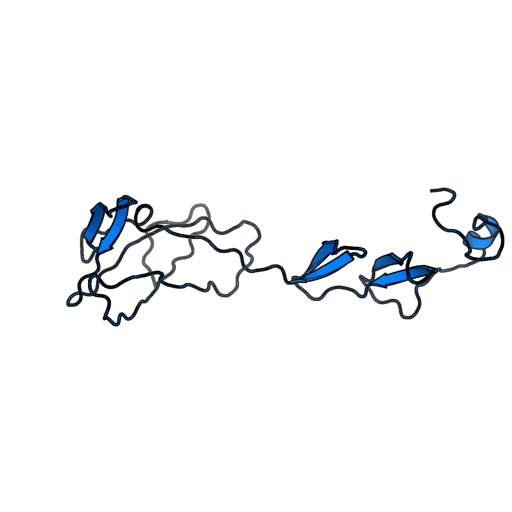31 117 SER A C 1
ATOM 866 O O . SER A 1 117 ? -11.446 -2.446 8.049 1.00 92.31 117 SER A O 1
ATOM 868 N N . ILE A 1 118 ? -10.066 -4.122 7.452 1.00 90.94 118 ILE A N 1
ATOM 869 C CA . ILE A 1 118 ? -9.579 -3.513 6.221 1.00 90.94 118 ILE A CA 1
ATOM 870 C C . ILE A 1 118 ? -9.547 -4.563 5.127 1.00 90.94 118 ILE A C 1
ATOM 872 O O . ILE A 1 118 ? -9.218 -5.722 5.373 1.00 90.94 118 ILE A O 1
ATOM 876 N N . GLU A 1 119 ? -9.845 -4.137 3.908 1.00 89.69 119 GLU A N 1
ATOM 877 C CA . GLU A 1 119 ? -9.556 -4.943 2.735 1.00 89.69 119 GLU A CA 1
ATOM 878 C C . GLU A 1 119 ? -8.076 -4.781 2.390 1.00 89.69 119 GLU A C 1
ATOM 880 O O . GLU A 1 119 ? -7.583 -3.674 2.146 1.00 89.69 119 GLU A O 1
ATOM 885 N N . ILE A 1 120 ? -7.352 -5.897 2.407 1.00 88.06 120 ILE A N 1
ATOM 886 C CA . ILE A 1 120 ? -5.957 -5.923 1.993 1.00 88.06 120 ILE A CA 1
ATOM 887 C C . ILE A 1 120 ? -5.901 -5.816 0.460 1.00 88.06 120 ILE A C 1
ATOM 889 O O . ILE A 1 120 ? -6.683 -6.480 -0.222 1.00 88.06 120 ILE A O 1
ATOM 893 N N . PRO A 1 121 ? -4.993 -5.003 -0.110 1.00 85.25 121 PRO A N 1
ATOM 894 C CA . PRO A 1 121 ? -4.906 -4.845 -1.555 1.00 85.25 121 PRO A CA 1
ATOM 895 C C . PRO A 1 121 ? -4.670 -6.162 -2.306 1.00 85.25 121 PRO A C 1
ATOM 897 O O . PRO A 1 121 ? -3.908 -7.000 -1.820 1.00 85.25 121 PRO A O 1
ATOM 900 N N . PRO A 1 122 ? -5.230 -6.326 -3.519 1.00 85.50 122 PRO A N 1
ATOM 901 C CA . PRO A 1 122 ? -5.097 -7.562 -4.294 1.00 85.50 122 PRO A CA 1
ATOM 902 C C . PRO A 1 122 ? -3.645 -7.897 -4.667 1.00 85.50 122 PRO A C 1
ATOM 904 O O . PRO A 1 122 ? -3.324 -9.053 -4.929 1.00 85.50 122 PRO A O 1
ATOM 907 N N . GLU A 1 123 ? -2.755 -6.904 -4.696 1.00 83.31 123 GLU A N 1
ATOM 908 C CA . GLU A 1 123 ? -1.325 -7.081 -4.944 1.00 83.31 123 GLU A CA 1
ATOM 909 C C . GLU A 1 123 ? -0.517 -7.565 -3.726 1.00 83.31 123 GLU A C 1
ATOM 911 O O . GLU A 1 123 ? 0.667 -7.874 -3.869 1.00 83.31 123 GLU A O 1
ATOM 916 N N . TYR A 1 124 ? -1.105 -7.624 -2.526 1.00 86.38 124 TYR A N 1
ATOM 917 C CA . TYR A 1 124 ? -0.397 -8.087 -1.336 1.00 86.38 124 TYR A CA 1
ATOM 918 C C . TYR A 1 124 ? -0.211 -9.607 -1.372 1.00 86.38 124 TYR A C 1
ATOM 920 O O . TYR A 1 124 ? -1.159 -10.382 -1.270 1.00 86.38 124 TYR A O 1
ATOM 928 N N . THR A 1 125 ? 1.042 -10.043 -1.469 1.00 84.88 125 THR A N 1
ATOM 929 C CA . THR A 1 125 ? 1.415 -11.464 -1.539 1.00 84.88 125 THR A CA 1
ATOM 930 C C . THR A 1 125 ? 2.027 -11.989 -0.235 1.00 84.88 125 THR A C 1
ATOM 932 O O . THR A 1 125 ? 2.727 -13.001 -0.250 1.00 84.88 125 THR A O 1
ATOM 935 N N . GLY A 1 126 ? 1.818 -11.288 0.885 1.00 82.31 126 GLY A N 1
ATOM 936 C CA . GLY A 1 126 ? 2.438 -11.576 2.183 1.00 82.31 126 GLY A CA 1
ATOM 937 C C . GLY A 1 126 ? 3.555 -10.597 2.572 1.00 82.31 126 GLY A C 1
ATOM 938 O O . GLY A 1 126 ? 3.962 -9.740 1.790 1.00 82.31 126 GLY A O 1
ATOM 939 N N . GLY A 1 127 ? 4.053 -10.720 3.807 1.00 83.81 127 GLY A N 1
ATOM 940 C CA . GLY A 1 127 ? 5.076 -9.845 4.398 1.00 83.81 127 GLY A CA 1
ATOM 941 C C . GLY A 1 127 ? 4.609 -9.184 5.698 1.00 83.81 127 GLY A C 1
ATOM 942 O O . GLY A 1 127 ? 3.481 -9.388 6.135 1.00 83.81 127 GLY A O 1
ATOM 943 N N . ASN A 1 128 ? 5.469 -8.385 6.332 1.00 85.69 128 ASN A N 1
ATOM 944 C CA . ASN A 1 128 ? 5.116 -7.733 7.595 1.00 85.69 128 ASN A CA 1
ATOM 945 C C . ASN A 1 128 ? 4.099 -6.608 7.368 1.00 85.69 128 ASN A C 1
ATOM 947 O O . ASN A 1 128 ? 4.328 -5.725 6.541 1.00 85.69 128 ASN A O 1
ATOM 951 N N . ILE A 1 129 ? 3.028 -6.600 8.159 1.00 87.50 129 ILE A N 1
ATOM 952 C CA . ILE A 1 129 ? 2.153 -5.437 8.315 1.00 87.50 129 ILE A CA 1
ATOM 953 C C . ILE A 1 129 ? 2.714 -4.611 9.471 1.00 87.50 129 ILE A C 1
ATOM 955 O O . ILE A 1 129 ? 2.794 -5.081 10.605 1.00 87.50 129 ILE A O 1
ATOM 959 N N . LEU A 1 130 ? 3.157 -3.393 9.167 1.00 89.44 130 LEU A N 1
ATOM 960 C CA . LEU A 1 130 ? 3.581 -2.432 10.180 1.00 89.44 130 LEU A CA 1
ATOM 961 C C . LEU A 1 130 ? 2.367 -1.624 10.627 1.00 89.44 130 LEU A C 1
ATOM 963 O O . LEU A 1 130 ? 1.537 -1.243 9.803 1.00 89.44 130 LEU A O 1
ATOM 967 N N . TRP A 1 131 ? 2.284 -1.332 11.919 1.00 91.19 131 TRP A N 1
ATOM 968 C CA . TRP A 1 131 ? 1.204 -0.537 12.485 1.00 91.19 131 TRP A CA 1
ATOM 969 C C . TRP A 1 131 ? 1.765 0.567 13.375 1.00 91.19 131 TRP A C 1
ATOM 971 O O . TRP A 1 131 ? 2.879 0.481 13.897 1.00 91.19 131 TRP A O 1
ATOM 981 N N . GLN A 1 132 ? 0.973 1.619 13.531 1.00 92.81 132 GLN A N 1
ATOM 982 C CA . GLN A 1 132 ? 1.276 2.735 14.407 1.00 92.81 132 GLN A CA 1
ATOM 983 C C . GLN A 1 132 ? -0.029 3.237 15.012 1.00 92.81 132 GLN A C 1
ATOM 985 O O . GLN A 1 132 ? -0.945 3.613 14.283 1.00 92.81 132 GLN A O 1
ATOM 990 N N . ALA A 1 133 ? -0.101 3.290 16.340 1.00 92.94 133 ALA A N 1
ATOM 991 C CA . ALA A 1 133 ? -1.169 4.017 17.009 1.00 92.94 133 ALA A CA 1
ATOM 992 C C . ALA A 1 133 ? -0.917 5.525 16.911 1.00 92.94 133 ALA A C 1
ATOM 994 O O . ALA A 1 133 ? 0.128 6.026 17.337 1.00 92.94 133 ALA A O 1
ATOM 995 N N . ILE A 1 134 ? -1.905 6.250 16.390 1.00 92.12 134 ILE A N 1
ATOM 996 C CA . ILE A 1 134 ? -1.977 7.708 16.473 1.00 92.12 134 ILE A CA 1
ATOM 997 C C . ILE A 1 134 ? -2.945 8.019 17.608 1.00 92.12 134 ILE A C 1
ATOM 999 O O . ILE A 1 134 ? -4.137 7.744 17.501 1.00 92.12 134 ILE A O 1
ATOM 1003 N N . TRP A 1 135 ? -2.429 8.557 18.707 1.00 91.69 135 TRP A N 1
ATOM 1004 C CA . TRP A 1 135 ? -3.200 8.762 19.929 1.00 91.69 135 TRP A CA 1
ATOM 1005 C C . TRP A 1 135 ? -2.788 10.059 20.629 1.00 91.69 135 TRP A C 1
ATOM 1007 O O . TRP A 1 135 ? -1.720 10.618 20.368 1.00 91.69 135 TRP A O 1
ATOM 1017 N N . THR A 1 136 ? -3.640 10.525 21.537 1.00 88.50 136 THR A N 1
ATOM 1018 C CA . THR A 1 136 ? -3.346 11.621 22.463 1.00 88.50 136 THR A CA 1
ATOM 1019 C C . THR A 1 136 ? -3.872 11.264 23.845 1.00 88.50 136 THR A C 1
ATOM 1021 O O . THR A 1 136 ? -4.891 10.588 23.964 1.00 88.50 136 THR A O 1
ATOM 1024 N N . ALA A 1 137 ? -3.202 11.733 24.894 1.00 85.88 137 ALA A N 1
ATOM 1025 C CA . ALA A 1 137 ? -3.787 11.741 26.228 1.00 85.88 137 ALA A CA 1
ATOM 1026 C C . ALA A 1 137 ? -4.729 12.949 26.372 1.00 85.88 137 ALA A C 1
ATOM 1028 O O . ALA A 1 137 ? -4.537 13.985 25.729 1.00 85.88 137 ALA A O 1
ATOM 1029 N N . ALA A 1 138 ? -5.740 12.821 27.237 1.00 73.25 138 ALA A N 1
ATOM 1030 C CA . ALA A 1 138 ? -6.632 13.928 27.595 1.00 73.25 138 ALA A CA 1
ATOM 1031 C C . ALA A 1 138 ? -5.873 15.076 28.289 1.00 73.25 138 ALA A C 1
ATOM 1033 O O . ALA A 1 138 ? -6.240 16.244 28.174 1.00 73.25 138 ALA A O 1
ATOM 1034 N N . SER A 1 139 ? -4.784 14.745 28.988 1.00 73.06 139 SER A N 1
ATOM 1035 C CA . SER A 1 139 ? -3.779 15.712 29.423 1.00 73.06 139 SER A CA 1
ATOM 1036 C C . SER A 1 139 ? -2.605 15.686 28.444 1.00 73.06 139 SER A C 1
ATOM 1038 O O . SER A 1 139 ? -2.325 14.651 27.852 1.00 73.06 139 SER A O 1
ATOM 1040 N N . SER A 1 140 ? -1.847 16.773 28.297 1.00 68.69 140 SER A N 1
ATOM 1041 C CA . SER A 1 140 ? -0.638 16.786 27.451 1.00 68.69 140 SER A CA 1
ATOM 1042 C C . SER A 1 140 ? 0.507 15.896 27.979 1.00 68.69 140 SER A C 1
ATOM 1044 O O . SER A 1 140 ? 1.640 16.008 27.514 1.00 68.69 140 SER A O 1
ATOM 1046 N N . ALA A 1 141 ? 0.237 15.049 28.976 1.00 72.06 141 ALA A N 1
ATOM 1047 C CA . ALA A 1 141 ? 1.139 14.074 29.561 1.00 72.06 141 ALA A CA 1
ATOM 1048 C C . ALA A 1 141 ? 0.450 12.701 29.654 1.00 72.06 141 ALA A C 1
ATOM 1050 O O . ALA A 1 141 ? -0.720 12.590 30.023 1.00 72.06 141 ALA A O 1
ATOM 1051 N N . GLY A 1 142 ? 1.194 11.645 29.336 1.00 77.12 142 GLY A N 1
ATOM 1052 C CA . GLY A 1 142 ? 0.728 10.266 29.432 1.00 77.12 142 GLY A CA 1
ATOM 1053 C C . GLY A 1 142 ? 1.653 9.313 28.686 1.00 77.12 142 GLY A C 1
ATOM 1054 O O . GLY A 1 142 ? 2.356 9.709 27.757 1.00 77.12 142 GLY A O 1
ATOM 1055 N N . THR A 1 143 ? 1.650 8.055 29.104 1.00 84.31 143 THR A N 1
ATOM 1056 C CA . THR A 1 143 ? 2.272 6.942 28.385 1.00 84.31 143 THR A CA 1
ATOM 1057 C C . THR A 1 143 ? 1.228 5.858 28.230 1.00 84.31 143 THR A C 1
ATOM 1059 O O . THR A 1 143 ? 0.451 5.623 29.151 1.00 84.31 143 THR A O 1
ATOM 1062 N N . VAL A 1 144 ? 1.247 5.177 27.099 1.00 88.12 144 VAL A N 1
ATOM 1063 C CA . VAL A 1 144 ? 0.385 4.032 26.824 1.00 88.12 144 VAL A CA 1
ATOM 1064 C C . VAL A 1 144 ? 1.222 2.979 26.114 1.00 88.12 144 VAL A C 1
ATOM 1066 O O . VAL A 1 144 ? 2.146 3.311 25.364 1.00 88.12 144 VAL A O 1
ATOM 1069 N N . SER A 1 145 ? 0.918 1.718 26.390 1.00 90.50 145 SER A N 1
ATOM 1070 C CA . SER A 1 145 ? 1.408 0.590 25.611 1.00 90.50 145 SER A CA 1
ATOM 1071 C C . SER A 1 145 ? 0.261 0.116 24.743 1.00 90.50 145 SER A C 1
ATOM 1073 O O . SER A 1 145 ? -0.838 -0.096 25.243 1.00 90.50 145 SER A O 1
ATOM 1075 N N . TRP A 1 146 ? 0.523 -0.027 23.455 1.00 93.38 146 TRP A N 1
ATOM 1076 C CA . TRP A 1 146 ? -0.457 -0.497 22.495 1.00 93.38 146 TRP A CA 1
ATOM 1077 C C . TRP A 1 146 ? -0.041 -1.882 22.003 1.00 93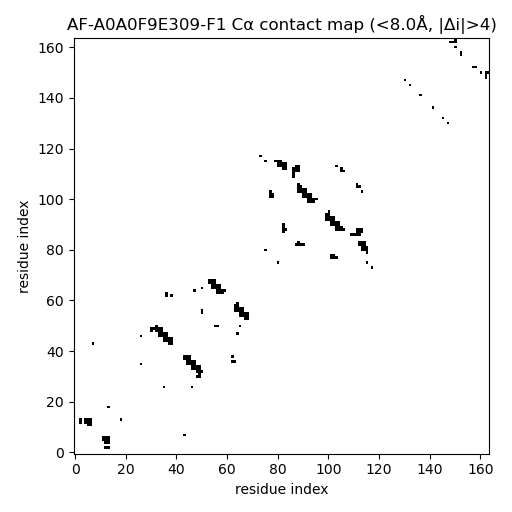.38 146 TRP A C 1
ATOM 1079 O O . TRP A 1 146 ? 1.148 -2.145 21.807 1.00 93.38 146 TRP A O 1
ATOM 1089 N N . GLU A 1 147 ? -1.027 -2.724 21.742 1.00 92.62 147 GLU A N 1
ATOM 1090 C CA . GLU A 1 147 ? -0.872 -4.009 21.072 1.00 92.62 147 GLU A CA 1
ATOM 1091 C C . GLU A 1 147 ? -1.886 -4.080 19.928 1.00 92.62 147 GLU A C 1
ATOM 1093 O O . GLU A 1 147 ? -2.964 -3.490 20.010 1.00 92.62 147 GLU A O 1
ATOM 1098 N N . VAL A 1 148 ? -1.535 -4.783 18.853 1.00 92.44 148 VAL A N 1
ATOM 1099 C CA . VAL A 1 148 ? -2.478 -5.132 17.792 1.00 92.44 148 VAL A CA 1
ATOM 1100 C C . VAL A 1 148 ? -2.400 -6.629 17.547 1.00 92.44 148 VAL A C 1
ATOM 1102 O O . VAL A 1 148 ? -1.312 -7.181 17.378 1.00 92.44 148 VAL A O 1
ATOM 1105 N N . ASN A 1 149 ? -3.565 -7.259 17.488 1.00 91.38 149 ASN A N 1
ATOM 1106 C CA . ASN A 1 149 ? -3.721 -8.643 17.074 1.00 91.38 149 ASN A CA 1
ATOM 1107 C C . ASN A 1 149 ? -4.457 -8.652 15.733 1.00 91.38 149 ASN A C 1
ATOM 1109 O O . ASN A 1 149 ? -5.399 -7.887 15.532 1.00 91.38 149 ASN A O 1
ATOM 1113 N N . ILE A 1 150 ? -3.979 -9.459 14.787 1.00 89.38 150 ILE A N 1
ATOM 1114 C CA . ILE A 1 150 ? -4.470 -9.461 13.405 1.00 89.38 150 ILE A CA 1
ATOM 1115 C C . ILE A 1 150 ? -4.904 -10.875 13.047 1.00 89.38 150 ILE A C 1
ATOM 1117 O O . ILE A 1 150 ? -4.114 -11.813 13.142 1.00 89.38 150 ILE A O 1
ATOM 1121 N N . LEU A 1 151 ? -6.137 -11.005 12.564 1.00 90.69 151 LEU A N 1
ATOM 1122 C CA . LEU A 1 151 ? -6.639 -12.216 11.932 1.00 90.69 151 LEU A CA 1
ATOM 1123 C C . LEU A 1 151 ? -6.698 -12.001 10.417 1.00 90.69 151 LEU A C 1
ATOM 1125 O O . LEU A 1 151 ? -7.355 -11.080 9.936 1.00 90.69 151 LEU A O 1
ATOM 1129 N N . ASN A 1 152 ? -6.032 -12.870 9.658 1.00 89.00 152 ASN A N 1
ATOM 1130 C CA . ASN A 1 152 ? -6.164 -12.882 8.204 1.00 89.00 152 ASN A CA 1
ATOM 1131 C C . ASN A 1 152 ? -7.370 -13.738 7.817 1.00 89.00 152 ASN A C 1
ATOM 1133 O O . ASN A 1 152 ? -7.387 -14.935 8.096 1.00 89.00 152 ASN A O 1
ATOM 1137 N N . VAL A 1 153 ? -8.344 -13.133 7.142 1.00 90.50 153 VAL A N 1
ATOM 1138 C CA . VAL A 1 153 ? -9.562 -13.810 6.681 1.00 90.50 153 VAL A CA 1
ATOM 1139 C C . VAL A 1 153 ? -9.562 -13.826 5.154 1.00 90.50 153 VAL A C 1
ATOM 1141 O O . VAL A 1 153 ? -9.506 -12.772 4.522 1.00 90.50 153 VAL A O 1
ATOM 1144 N N . ALA A 1 154 ? -9.579 -15.019 4.554 1.00 88.88 154 ALA A N 1
ATOM 1145 C CA . ALA A 1 154 ? -9.687 -15.174 3.104 1.00 88.88 154 ALA A CA 1
ATOM 1146 C C . ALA A 1 154 ? -11.156 -15.136 2.647 1.00 88.88 154 ALA A C 1
ATOM 1148 O O . ALA A 1 154 ? -12.081 -15.129 3.459 1.00 88.88 154 ALA A O 1
ATOM 1149 N N . ASN A 1 155 ? -11.381 -15.115 1.331 1.00 88.44 155 ASN A N 1
ATOM 1150 C CA . ASN A 1 155 ? -12.736 -15.227 0.797 1.00 88.44 155 ASN A CA 1
ATOM 1151 C C . ASN A 1 155 ? -13.388 -16.539 1.264 1.00 88.44 155 ASN A C 1
ATOM 1153 O O . ASN A 1 155 ? -12.739 -17.581 1.244 1.00 88.44 155 ASN A O 1
ATOM 1157 N N . ASP A 1 156 ? -14.665 -16.469 1.642 1.00 91.25 156 ASP A N 1
ATOM 1158 C CA . ASP A 1 156 ? -15.475 -17.589 2.149 1.00 91.25 156 ASP A CA 1
ATOM 1159 C C . ASP A 1 156 ? -15.032 -18.188 3.503 1.00 91.25 156 ASP A C 1
ATOM 1161 O O . ASP A 1 156 ? -15.603 -19.186 3.945 1.00 91.25 156 ASP A O 1
ATOM 1165 N N . GLU A 1 157 ? -14.067 -17.574 4.195 1.00 92.81 157 GLU A N 1
ATOM 1166 C CA . GLU A 1 157 ? -13.675 -17.970 5.552 1.00 92.81 157 GLU A CA 1
ATOM 1167 C C . GLU A 1 157 ? -14.605 -17.374 6.622 1.00 92.81 157 GLU A C 1
ATOM 1169 O O . GLU A 1 157 ? -15.350 -16.413 6.402 1.00 92.81 157 GLU A O 1
ATOM 1174 N N . VAL A 1 158 ? -14.554 -17.947 7.826 1.00 91.81 158 VAL A N 1
ATOM 1175 C CA . VAL A 1 158 ? -15.306 -17.432 8.975 1.00 91.81 158 VAL A CA 1
ATOM 1176 C C . VAL A 1 158 ? -14.661 -16.131 9.459 1.00 91.81 158 VAL A C 1
ATOM 1178 O O . VAL A 1 158 ? -13.554 -16.145 9.987 1.00 91.81 158 VAL A O 1
ATOM 1181 N N . ILE A 1 159 ? -15.374 -15.011 9.300 1.00 87.88 159 ILE A N 1
ATOM 1182 C CA . ILE A 1 159 ? -14.900 -13.675 9.708 1.00 87.88 159 ILE A CA 1
ATOM 1183 C C . ILE A 1 159 ? -14.714 -13.580 11.230 1.00 87.88 159 ILE A C 1
ATOM 1185 O O . ILE A 1 159 ? -13.736 -13.006 11.693 1.00 87.88 159 ILE A O 1
ATOM 1189 N N . ASP A 1 160 ? -15.632 -14.168 11.998 1.00 88.88 160 ASP A N 1
ATOM 1190 C CA . ASP A 1 160 ? -15.617 -14.185 13.468 1.00 88.88 160 ASP A CA 1
ATOM 1191 C C . ASP A 1 160 ? -14.882 -15.426 14.008 1.00 88.88 160 ASP A C 1
ATOM 1193 O O . ASP A 1 160 ? -15.402 -16.199 14.816 1.00 88.88 160 ASP A O 1
ATOM 1197 N N . ALA A 1 161 ? -13.698 -15.707 13.461 1.00 88.31 161 ALA A N 1
ATOM 1198 C CA . ALA A 1 161 ? -12.827 -16.739 14.010 1.00 88.31 161 ALA A CA 1
ATOM 1199 C C . ALA A 1 161 ? -12.016 -16.175 15.187 1.00 88.31 161 ALA A C 1
ATOM 1201 O O . ALA A 1 161 ? -11.736 -14.981 15.263 1.00 88.31 161 ALA A O 1
ATOM 1202 N N . ALA A 1 162 ? -11.618 -17.045 16.116 1.00 86.12 162 ALA A N 1
ATOM 1203 C CA . ALA A 1 162 ? -10.811 -16.624 17.255 1.00 86.12 162 ALA A CA 1
ATOM 1204 C C . ALA A 1 162 ? -9.434 -16.110 16.799 1.00 86.12 162 ALA A C 1
ATOM 1206 O O . ALA A 1 162 ? -8.764 -16.755 15.991 1.00 86.12 162 ALA A O 1
ATOM 1207 N N . LEU A 1 163 ? -9.002 -14.983 17.370 1.00 81.25 163 LEU A N 1
ATOM 1208 C CA . LEU A 1 163 ? -7.620 -14.511 17.286 1.00 81.25 163 LEU A CA 1
ATOM 1209 C C . LEU A 1 163 ? -6.720 -15.516 18.023 1.00 81.25 163 LEU A C 1
ATOM 1211 O O . LEU A 1 163 ? -6.974 -15.844 19.184 1.00 81.25 163 LEU A O 1
ATOM 1215 N N . THR A 1 164 ? -5.713 -16.040 17.327 1.00 64.44 164 THR A N 1
ATOM 1216 C CA . THR A 1 164 ? -4.743 -17.024 17.841 1.00 64.44 164 THR A CA 1
ATOM 1217 C C . THR A 1 164 ? -3.384 -16.403 18.072 1.00 64.44 164 THR A C 1
ATOM 1219 O O . THR A 1 164 ? -2.971 -15.630 17.177 1.00 64.44 164 THR A O 1
#

Secondary structure (DSSP, 8-state):
-TTSS--SSSSSS--HHHHHTSS----TT--TT-EEEEETTTTEEEEEPPPPTTEEEEE-SSSEEEEEPPPPP----GGGPBPPTTTBPEEEEEE-SS-EEEEEE--SSS--B-B---PPPTT--S-----------SSS--------------TTS-TTPPP-

pLDDT: mean 86.45, std 10.22, range [37.12, 97.31]

Foldseek 3Di:
DFAPDADLPPDGGCDPVNVVVDPDDDDVVDDPQWDWDADPPVRGTDIDDHDDPQWDWDDDPGTTDTDHDDDDDDDDFQVQWAFDPPQGFDWDWDPDPVDIGIDRHHDPPTRHDIDHDDDDDPPDPDDDDDDDDDDADPDNDDDDDDDDFDDDADPPGDPPDDGD

Organism: NCBI:txid412755

Sequence (164 aa):
MANEFKHASVGTELTQSEFESVTLHVADSQARGDILISDTGATGFIRLAKGASGTTLVMDANDPTWETVPPRNALIWASAMSSPASNGAADGTIDGTNIIYLTKDFDTTTEEHADFSIEIPPEYTGGNILWQAIWTAASSAGTVSWEVNILNVANDEVIDAALT

Solvent-accessible surface area (backbone atoms only — not comparable to full-atom values): 11598 Å² total; per-residue (Å²): 126,87,77,81,56,59,44,95,83,65,59,86,46,61,47,70,71,64,60,67,70,47,93,74,89,78,63,89,89,69,58,89,71,47,43,83,40,82,33,86,87,80,73,46,73,44,78,45,72,49,67,63,91,72,42,43,84,42,75,59,98,83,52,77,42,73,40,74,63,74,83,86,84,83,89,80,53,47,79,69,42,44,56,49,98,70,55,31,26,41,86,40,75,47,82,47,99,89,50,74,49,56,39,64,50,66,62,95,88,52,85,55,44,68,46,72,86,78,89,76,61,92,84,66,86,78,78,87,85,85,84,79,90,88,82,80,58,98,47,105,63,81,86,84,87,86,85,86,88,84,77,89,69,60,91,96,50,71,80,90,56,83,83,127